Protein AF-A0A0W1GFB3-F1 (afdb_monomer)

Radius of gyration: 30.35 Å; Cα contacts (8 Å, |Δi|>4): 17; chains: 1; bounding box: 64×37×81 Å

Solvent-accessible surface area (backbone atoms only — not comparable to full-atom values): 5663 Å² total; per-residue (Å²): 134,86,80,84,78,52,72,69,62,53,56,75,65,42,87,44,75,64,49,45,51,51,44,50,59,76,71,47,95,59,55,71,68,61,46,50,53,50,48,54,53,49,51,52,51,51,52,50,52,51,53,51,52,51,51,50,52,53,52,50,53,55,52,50,52,55,50,52,52,50,51,54,53,49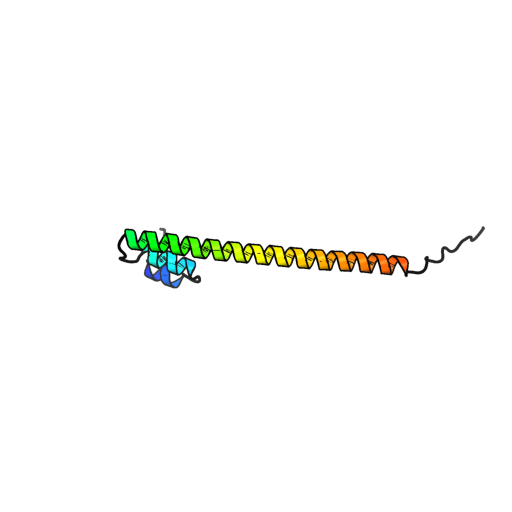,51,55,50,50,66,69,67,49,73,77,78,79,71,84,73,81,83,90,128

Secondary structure (DSSP, 8-state):
---PPPHHHHHHH--SHHHHHHHHHHHS---HHHHHHHHHHHHHHHHHHHHHHHHHHHHHHHHHHHHHHHHHHHHHHHHHHSPPP--------

pLDDT: mean 76.21, std 10.04, range [44.62, 88.69]

Foldseek 3Di:
DDDDDDLVNQCVVPPDPLSNLVSCLVPPPDDPVVSVVSVVVSVVVVVVVVVVVVVVVVVVVVVVVVVVVVVVVVVVVVVVVPDPDPDPPDDDD

Structure (mmCIF, N/CA/C/O backbone):
data_AF-A0A0W1GFB3-F1
#
_entry.id   AF-A0A0W1GFB3-F1
#
loop_
_atom_site.group_PDB
_atom_site.id
_atom_site.type_symbol
_atom_site.label_atom_id
_atom_site.label_alt_id
_atom_site.label_comp_id
_atom_site.label_asym_id
_atom_site.label_entity_id
_atom_site.label_seq_id
_atom_site.pdbx_PDB_ins_code
_atom_site.Cartn_x
_atom_site.Cartn_y
_atom_site.Cartn_z
_atom_site.occupancy
_atom_site.B_iso_or_equiv
_atom_site.auth_seq_id
_atom_site.auth_comp_id
_atom_site.auth_asym_id
_atom_site.auth_atom_id
_atom_site.pdbx_PDB_model_num
ATOM 1 N N . MET A 1 1 ? -13.048 29.128 9.974 1.00 49.97 1 MET A N 1
ATOM 2 C CA . MET A 1 1 ? -13.770 28.085 10.730 1.00 49.97 1 MET A CA 1
ATOM 3 C C . MET A 1 1 ? -13.478 26.760 10.047 1.00 49.97 1 MET A C 1
ATOM 5 O O . MET A 1 1 ? -13.910 26.591 8.914 1.00 49.97 1 MET A O 1
ATOM 9 N N . SER A 1 2 ? -12.671 25.888 10.654 1.00 58.97 2 SER A N 1
ATOM 10 C CA . SER A 1 2 ? -12.456 24.536 10.119 1.00 58.97 2 SER A CA 1
ATOM 11 C C . SER A 1 2 ? -13.716 23.719 10.375 1.00 58.97 2 SER A C 1
ATOM 13 O O . SER A 1 2 ? -14.193 23.673 11.504 1.00 58.97 2 SER A O 1
ATOM 15 N N . ARG A 1 3 ? -14.298 23.153 9.318 1.00 74.06 3 ARG A N 1
ATOM 16 C CA . ARG A 1 3 ? -15.495 22.314 9.404 1.00 74.06 3 ARG A CA 1
ATOM 17 C C . ARG A 1 3 ? -15.069 20.981 10.022 1.00 74.06 3 ARG A C 1
ATOM 19 O O . ARG A 1 3 ? -14.250 20.286 9.429 1.00 74.06 3 ARG A O 1
ATOM 26 N N . GLU A 1 4 ? -15.553 20.668 11.219 1.00 75.69 4 GLU A N 1
ATOM 27 C CA . GLU A 1 4 ? -15.325 19.355 11.824 1.00 75.69 4 GLU A CA 1
ATOM 28 C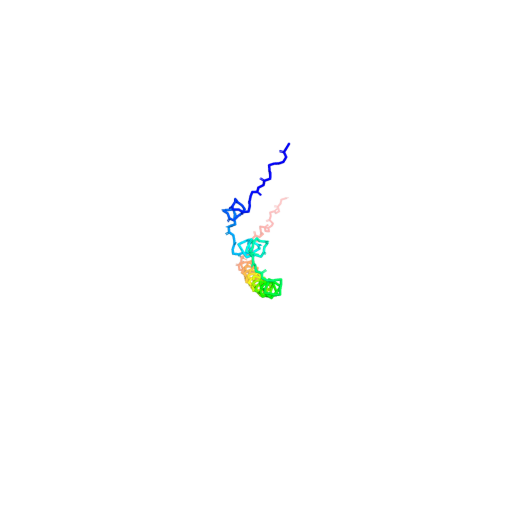 C . GLU A 1 4 ? -16.085 18.307 11.004 1.00 75.69 4 GLU A C 1
ATOM 30 O O . GLU A 1 4 ? -17.288 18.434 10.785 1.00 75.69 4 GLU A O 1
ATOM 35 N N . MET A 1 5 ? -15.353 17.324 10.487 1.00 76.25 5 MET A N 1
ATOM 36 C CA . MET A 1 5 ? -15.897 16.208 9.717 1.00 76.25 5 MET A CA 1
ATOM 37 C C . MET A 1 5 ? -16.382 15.127 10.681 1.00 76.25 5 MET A C 1
ATOM 39 O O . MET A 1 5 ? -15.682 14.778 11.634 1.00 76.25 5 MET A O 1
ATOM 43 N N . THR A 1 6 ? -17.574 14.592 10.436 1.00 82.31 6 THR A N 1
ATOM 44 C CA . THR A 1 6 ? -18.139 13.512 11.251 1.00 82.31 6 THR A CA 1
ATOM 45 C C . THR A 1 6 ? -17.495 12.162 10.917 1.00 82.31 6 THR A C 1
ATOM 47 O O . THR A 1 6 ? -16.939 11.962 9.835 1.00 82.31 6 THR A O 1
ATOM 50 N N . ALA A 1 7 ? -17.577 11.208 11.849 1.00 75.50 7 ALA A N 1
ATOM 51 C CA . ALA A 1 7 ? -17.072 9.850 11.640 1.00 75.50 7 ALA A CA 1
ATOM 52 C C . ALA A 1 7 ? -17.716 9.191 10.404 1.00 75.50 7 ALA A C 1
ATOM 54 O O . ALA A 1 7 ? -17.020 8.632 9.559 1.00 75.50 7 ALA A O 1
ATOM 55 N N . ASP A 1 8 ? -19.031 9.333 10.239 1.00 76.81 8 ASP A N 1
ATOM 56 C CA . ASP A 1 8 ? -19.752 8.738 9.113 1.00 76.81 8 ASP A CA 1
ATOM 57 C C . ASP A 1 8 ? -19.361 9.361 7.762 1.00 76.81 8 ASP A C 1
ATOM 59 O O . A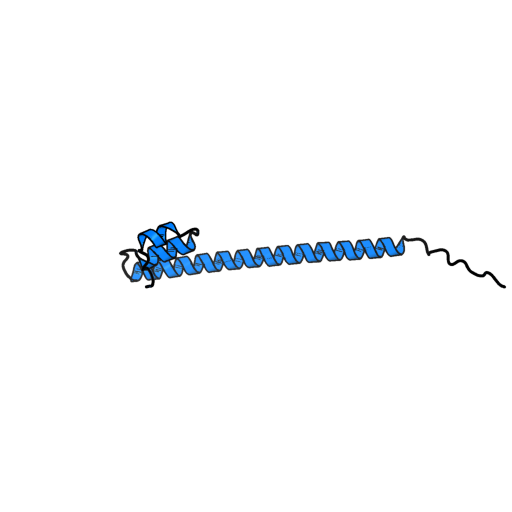SP A 1 8 ? -19.231 8.643 6.769 1.00 76.81 8 ASP A O 1
ATOM 63 N N . GLU A 1 9 ? -19.092 10.669 7.719 1.00 81.12 9 GLU A N 1
ATOM 64 C CA . GLU A 1 9 ? -18.551 11.334 6.524 1.00 81.12 9 GLU A CA 1
ATOM 65 C C . GLU A 1 9 ? -17.135 10.844 6.192 1.00 81.12 9 GLU A C 1
ATOM 67 O O . GLU A 1 9 ? -16.810 10.642 5.022 1.00 81.12 9 GLU A O 1
ATOM 72 N N . PHE A 1 10 ? -16.303 10.587 7.207 1.00 78.00 10 PHE A N 1
ATOM 73 C CA . PHE A 1 10 ? -14.973 10.011 7.010 1.00 78.00 10 PHE A CA 1
ATOM 74 C C . PHE A 1 10 ? -15.049 8.563 6.498 1.00 78.00 10 PHE A C 1
ATOM 76 O O . PHE A 1 10 ? -14.301 8.191 5.591 1.00 78.00 10 PHE A O 1
ATOM 83 N N . LYS A 1 11 ? -16.006 7.758 6.986 1.00 78.56 11 LYS A N 1
ATOM 84 C CA . LYS A 1 11 ? -16.254 6.396 6.479 1.00 78.56 11 LYS A CA 1
ATOM 85 C C . LYS A 1 11 ? -16.600 6.394 4.992 1.00 78.56 11 LYS A C 1
ATOM 87 O O . LYS A 1 11 ? -16.113 5.542 4.256 1.00 78.56 11 LYS A O 1
ATOM 92 N N . GLN A 1 12 ? -17.420 7.344 4.544 1.00 82.19 12 GLN A N 1
ATOM 93 C CA . GLN A 1 12 ? -17.822 7.462 3.137 1.00 82.19 12 GLN A CA 1
ATOM 94 C C . GLN A 1 12 ? -16.668 7.865 2.207 1.00 82.19 12 GLN A C 1
ATOM 96 O O . GLN A 1 12 ? -16.736 7.601 1.010 1.00 82.19 12 GLN A O 1
ATOM 101 N N . GLN A 1 13 ? -15.611 8.478 2.743 1.00 80.06 13 GLN A N 1
ATOM 102 C CA . GLN A 1 13 ? -14.410 8.856 1.991 1.00 80.06 13 GLN A CA 1
ATOM 103 C C . GLN A 1 13 ? -13.333 7.762 1.969 1.00 80.06 13 GLN A C 1
ATOM 105 O O . GLN A 1 13 ? -12.368 7.882 1.215 1.00 80.06 13 GLN A O 1
ATOM 110 N N . CYS A 1 14 ? -13.485 6.700 2.767 1.00 81.19 14 CYS A N 1
ATOM 111 C CA . CYS A 1 14 ? -12.557 5.572 2.777 1.00 81.19 14 CYS A CA 1
ATOM 112 C C . CYS A 1 14 ? -12.659 4.807 1.449 1.00 81.19 14 CYS A C 1
ATOM 114 O O . CYS A 1 14 ? -13.620 4.077 1.214 1.00 81.19 14 CYS A O 1
ATOM 116 N N . ASN A 1 15 ? -11.647 4.945 0.594 1.00 81.06 15 ASN A N 1
ATOM 117 C CA . ASN A 1 15 ? -11.581 4.291 -0.715 1.00 81.06 15 ASN A CA 1
ATOM 118 C C . ASN A 1 15 ? -10.677 3.055 -0.705 1.00 81.06 15 ASN A C 1
ATOM 120 O O . ASN A 1 15 ? -10.658 2.282 -1.664 1.00 81.06 15 ASN A O 1
ATOM 124 N N . SER A 1 16 ? -9.930 2.848 0.380 1.00 80.31 16 SER A N 1
ATOM 125 C CA . SER A 1 16 ? -9.074 1.684 0.563 1.00 80.31 16 SER A CA 1
ATOM 126 C C . SER A 1 16 ? -9.502 0.826 1.762 1.00 80.31 16 SER A C 1
ATOM 128 O O . SER A 1 16 ? -9.965 1.347 2.781 1.00 80.31 16 SER A O 1
ATOM 130 N N . PRO A 1 17 ? -9.267 -0.501 1.712 1.00 71.38 17 PRO A N 1
ATOM 131 C CA . PRO A 1 17 ? -9.450 -1.387 2.866 1.00 71.38 17 PRO A CA 1
ATOM 132 C C . PRO A 1 17 ? -8.651 -0.945 4.100 1.00 71.38 17 PRO A C 1
ATOM 134 O O . PRO A 1 17 ? -9.023 -1.253 5.228 1.00 71.38 17 PRO A O 1
ATOM 137 N N . MET A 1 18 ? -7.549 -0.222 3.882 1.00 73.12 18 MET A N 1
ATOM 138 C CA . MET A 1 18 ? -6.677 0.285 4.935 1.00 73.12 18 MET A CA 1
ATOM 139 C C . MET A 1 18 ? -7.316 1.457 5.683 1.00 73.12 18 MET A C 1
ATOM 141 O O . MET A 1 18 ? -7.333 1.457 6.911 1.00 73.12 18 MET A O 1
ATOM 145 N N . GLU A 1 19 ? -7.893 2.412 4.954 1.00 77.38 19 GLU A N 1
ATOM 146 C CA . GLU A 1 19 ? -8.650 3.529 5.531 1.00 77.38 19 GLU A CA 1
ATOM 147 C C . GLU A 1 19 ? -9.887 3.027 6.272 1.00 77.38 19 GLU A C 1
ATOM 149 O O . GLU A 1 19 ? -10.158 3.470 7.383 1.00 77.38 19 GLU A O 1
ATOM 154 N N . LEU A 1 20 ? -10.580 2.031 5.715 1.00 74.81 20 LEU A N 1
ATOM 155 C CA . LEU A 1 20 ? -11.737 1.408 6.356 1.00 74.81 20 LEU A CA 1
ATOM 156 C C . LEU A 1 20 ? -11.352 0.671 7.651 1.00 74.81 20 LEU A C 1
ATOM 158 O O . LEU A 1 20 ? -12.062 0.758 8.648 1.00 74.81 20 LEU A O 1
ATOM 162 N N . ALA A 1 21 ? -10.203 -0.010 7.677 1.00 74.62 21 ALA A N 1
ATOM 163 C CA . ALA A 1 21 ? -9.690 -0.644 8.891 1.00 74.62 21 ALA A CA 1
ATOM 164 C C . ALA A 1 21 ? -9.241 0.378 9.950 1.00 74.62 21 ALA A C 1
ATOM 166 O O . ALA A 1 21 ? -9.460 0.166 11.142 1.00 74.62 21 ALA A O 1
ATOM 167 N N . LEU A 1 22 ? -8.646 1.497 9.529 1.00 75.25 22 LEU A N 1
ATOM 168 C CA . LEU A 1 22 ? -8.319 2.632 10.398 1.00 75.25 22 LEU A CA 1
ATOM 169 C C . LEU A 1 22 ? -9.578 3.312 10.947 1.00 75.25 22 LEU A C 1
ATOM 171 O O . LEU A 1 22 ? -9.609 3.664 12.124 1.00 75.25 22 LEU A O 1
ATOM 175 N N . TYR A 1 23 ? -10.621 3.452 10.129 1.00 77.31 23 TYR A N 1
ATOM 176 C CA . TYR A 1 23 ? -11.928 3.952 10.542 1.00 77.31 23 TYR A CA 1
ATOM 177 C C . TYR A 1 23 ? -12.544 3.067 11.627 1.00 77.31 23 TYR A C 1
ATOM 179 O O . TYR A 1 23 ? -12.853 3.543 12.719 1.00 77.31 23 TYR A O 1
ATOM 187 N N . GLU A 1 24 ? -12.663 1.766 11.352 1.00 74.50 24 GLU A N 1
ATOM 188 C CA . GLU A 1 24 ? -13.188 0.797 12.312 1.00 74.50 24 GLU A CA 1
ATOM 189 C C . GLU A 1 24 ? -12.311 0.766 13.568 1.00 74.50 24 GLU A C 1
ATOM 191 O O . GLU A 1 24 ? -12.825 0.725 14.678 1.00 74.50 24 GLU A O 1
ATOM 196 N N . TYR A 1 25 ? -10.988 0.899 13.450 1.00 74.00 25 TYR A N 1
ATOM 197 C CA . TYR A 1 25 ? -10.133 1.068 14.620 1.00 74.00 25 TYR A CA 1
ATOM 198 C C . TYR A 1 25 ? -10.516 2.314 15.423 1.00 74.00 25 TYR A C 1
ATOM 200 O O . TYR A 1 25 ? -10.781 2.201 16.614 1.00 74.00 25 TYR A O 1
ATOM 208 N N . LEU A 1 26 ? -10.548 3.500 14.816 1.00 75.06 26 LEU A N 1
ATOM 209 C CA . LEU A 1 26 ? -10.747 4.766 15.526 1.00 75.06 26 LEU A CA 1
ATOM 210 C C . LEU A 1 26 ? -12.135 4.874 16.165 1.00 75.06 26 LEU A C 1
ATOM 212 O O . LEU A 1 26 ? -12.220 5.295 17.320 1.00 75.06 26 LEU A O 1
ATOM 216 N N . TYR A 1 27 ? -13.179 4.442 15.457 1.00 74.75 27 TYR A N 1
ATOM 217 C CA . TYR A 1 27 ? -14.571 4.741 15.799 1.00 74.75 27 TYR A CA 1
ATOM 218 C C . TYR A 1 27 ? -15.394 3.540 16.282 1.00 74.75 27 TYR A C 1
ATOM 220 O O . TYR A 1 27 ? -16.519 3.733 16.743 1.00 74.75 27 TYR A O 1
ATOM 228 N N . SER A 1 28 ? -14.875 2.309 16.231 1.00 72.25 28 SER A N 1
ATOM 229 C CA . SER A 1 28 ? -15.611 1.164 16.779 1.00 72.25 28 SER A CA 1
ATOM 230 C C . SER A 1 28 ? -15.597 1.141 18.310 1.00 72.25 28 SER A C 1
ATOM 232 O O . SER A 1 28 ? -14.595 1.440 18.968 1.00 72.25 28 SER A O 1
ATOM 234 N N . ALA A 1 29 ? -16.710 0.691 18.892 1.00 70.69 29 ALA A N 1
ATOM 235 C CA . ALA A 1 29 ? -16.845 0.398 20.318 1.00 70.69 29 ALA A CA 1
ATOM 236 C C . ALA A 1 29 ? -16.206 -0.959 20.687 1.00 70.69 29 ALA A C 1
ATOM 238 O O . ALA A 1 29 ? -16.801 -1.779 21.386 1.00 70.69 29 ALA A O 1
ATOM 239 N N . ILE A 1 30 ? -15.005 -1.234 20.174 1.00 71.50 30 ILE A N 1
ATOM 240 C CA . ILE A 1 30 ? -14.264 -2.465 20.454 1.00 71.50 30 ILE A CA 1
ATOM 241 C C . ILE A 1 30 ? -13.418 -2.263 21.713 1.00 71.50 30 ILE A C 1
ATOM 243 O O . ILE A 1 30 ? -12.800 -1.217 21.918 1.00 71.50 30 ILE A O 1
ATOM 247 N N . ASN A 1 31 ? -13.366 -3.292 22.561 1.00 80.62 31 ASN A N 1
ATOM 248 C CA . ASN A 1 31 ? -12.515 -3.293 23.747 1.00 80.62 31 ASN A CA 1
ATOM 249 C C . ASN A 1 31 ? -11.041 -2.984 23.368 1.00 80.62 31 ASN A C 1
ATOM 251 O O . ASN A 1 31 ? -10.563 -3.462 22.333 1.00 80.62 31 ASN A O 1
ATOM 255 N N . PRO A 1 32 ? -10.286 -2.244 24.205 1.00 78.50 32 PRO A N 1
ATOM 256 C CA . PRO A 1 32 ? -8.924 -1.810 23.878 1.00 78.50 32 PRO A CA 1
ATOM 257 C C . PRO A 1 32 ? -7.961 -2.944 23.490 1.00 78.50 32 PRO A C 1
ATOM 259 O O . PRO A 1 32 ? -7.141 -2.779 22.591 1.00 78.50 32 PRO A O 1
ATOM 262 N N . ASN A 1 33 ? -8.089 -4.118 24.113 1.00 77.50 33 ASN A N 1
ATOM 263 C CA . ASN A 1 33 ? -7.237 -5.278 23.837 1.00 77.50 33 ASN A CA 1
ATOM 264 C C . ASN A 1 33 ? -7.535 -5.886 22.460 1.00 77.50 33 ASN A C 1
ATOM 266 O O . ASN A 1 33 ? -6.624 -6.206 21.702 1.00 77.50 33 ASN A O 1
ATOM 270 N N . SER A 1 34 ? -8.813 -6.008 22.108 1.00 76.25 34 SER A N 1
ATOM 271 C CA . SER A 1 34 ? -9.247 -6.515 20.801 1.00 76.25 34 SER A CA 1
ATOM 272 C C . SER A 1 34 ? -8.864 -5.540 19.685 1.00 76.25 34 SER A C 1
ATOM 274 O O . SER A 1 34 ? -8.437 -5.946 18.606 1.00 76.25 34 SER A O 1
ATOM 276 N N . LYS A 1 35 ? -8.934 -4.243 19.989 1.00 77.12 35 LYS A N 1
ATOM 277 C CA . LYS A 1 35 ? -8.530 -3.142 19.121 1.00 77.12 35 LYS A CA 1
ATOM 278 C C . LYS A 1 35 ? -7.010 -3.144 18.858 1.00 77.12 35 LYS A C 1
ATOM 280 O O . LYS A 1 35 ? -6.593 -3.045 17.705 1.00 77.12 35 LYS A O 1
ATOM 285 N N . ALA A 1 36 ? -6.186 -3.376 19.883 1.00 77.94 36 ALA A N 1
ATOM 286 C CA . ALA A 1 36 ? -4.734 -3.544 19.739 1.00 77.94 36 ALA A CA 1
ATOM 287 C C . ALA A 1 36 ? -4.351 -4.793 18.919 1.00 77.94 36 ALA A C 1
ATOM 289 O O . ALA A 1 36 ? -3.497 -4.723 18.035 1.00 77.94 36 ALA A O 1
ATOM 290 N N . MET A 1 37 ? -5.025 -5.923 19.156 1.00 77.88 37 MET A N 1
ATOM 291 C CA . MET A 1 37 ? -4.821 -7.152 18.377 1.00 77.88 37 MET A CA 1
ATOM 292 C C . MET A 1 37 ? -5.196 -6.972 16.899 1.00 77.88 37 MET A C 1
ATOM 294 O O . MET A 1 37 ? -4.497 -7.470 16.016 1.00 77.88 37 MET A O 1
ATOM 298 N N . GLY A 1 38 ? -6.275 -6.233 16.622 1.00 75.38 38 GLY A N 1
ATOM 299 C CA . GLY A 1 38 ? -6.682 -5.874 15.264 1.00 75.38 38 GLY A CA 1
ATOM 300 C C . GLY A 1 38 ? -5.624 -5.047 14.532 1.00 75.38 38 GLY A C 1
ATOM 301 O O . GLY A 1 38 ? -5.295 -5.364 13.389 1.00 75.38 38 GLY A O 1
ATOM 302 N N . LEU A 1 39 ? -5.032 -4.048 15.199 1.00 77.69 39 LEU A N 1
ATOM 303 C CA . LEU A 1 39 ? -3.944 -3.252 14.620 1.00 77.69 39 LEU A CA 1
ATOM 304 C C . LEU A 1 39 ? -2.703 -4.071 14.310 1.00 77.69 39 LEU A C 1
ATOM 306 O O . LEU A 1 39 ? -2.151 -3.922 13.226 1.00 77.69 39 LEU A O 1
ATOM 310 N N . LEU A 1 40 ? -2.269 -4.928 15.234 1.00 83.00 40 LEU A N 1
ATOM 311 C CA . LEU A 1 40 ? -1.097 -5.776 15.011 1.00 83.00 40 LEU A CA 1
ATOM 312 C C . LEU A 1 40 ? -1.286 -6.647 13.767 1.00 83.00 40 LEU A C 1
ATOM 314 O O . LEU A 1 40 ? -0.401 -6.735 12.918 1.00 83.00 40 LEU A O 1
ATOM 318 N N . LYS A 1 41 ? -2.479 -7.227 13.614 1.00 79.94 41 LYS A N 1
ATOM 319 C CA . LYS A 1 41 ? -2.810 -8.054 12.454 1.00 79.94 41 LYS A CA 1
ATOM 320 C C . LYS A 1 41 ? -2.902 -7.242 11.161 1.00 79.94 41 LYS A C 1
ATOM 322 O O . LYS A 1 41 ? -2.441 -7.705 10.119 1.00 79.94 41 LYS A O 1
ATOM 327 N N . LEU A 1 42 ? -3.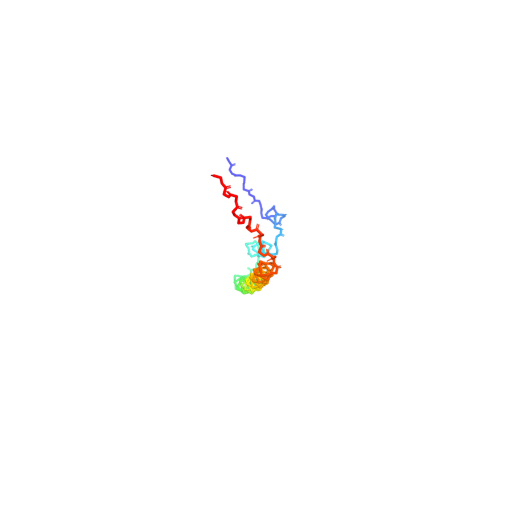461 -6.031 11.216 1.00 78.75 42 LEU A N 1
ATOM 328 C CA . LEU A 1 42 ? -3.480 -5.113 10.076 1.00 78.75 42 LEU A CA 1
ATOM 329 C C . LEU A 1 42 ? -2.051 -4.738 9.663 1.00 78.75 42 LEU A C 1
ATOM 331 O O . LEU A 1 42 ? -1.708 -4.828 8.489 1.00 78.75 42 LEU A O 1
ATOM 335 N N . GLN A 1 43 ? -1.202 -4.388 10.626 1.00 82.44 43 GLN A N 1
ATOM 336 C CA . GLN A 1 43 ? 0.193 -4.033 10.398 1.00 82.44 43 GLN A CA 1
ATOM 337 C C . GLN A 1 43 ? 0.976 -5.187 9.758 1.00 82.44 43 GLN A C 1
ATOM 339 O O . GLN A 1 43 ? 1.705 -4.960 8.793 1.00 82.44 43 GLN A O 1
ATOM 344 N N . GLU A 1 44 ? 0.791 -6.427 10.224 1.00 85.44 44 GLU A N 1
ATOM 345 C CA . GLU A 1 44 ? 1.391 -7.608 9.587 1.00 85.44 44 GLU A CA 1
ATOM 346 C C . GLU A 1 44 ? 0.942 -7.782 8.133 1.00 85.44 44 GLU A C 1
ATOM 348 O O . GLU A 1 44 ? 1.766 -8.072 7.262 1.00 85.44 44 GLU A O 1
ATOM 353 N N . LEU A 1 45 ? -0.354 -7.613 7.850 1.00 82.06 45 LEU A N 1
ATOM 354 C CA . LEU A 1 45 ? -0.889 -7.736 6.493 1.00 82.06 45 LEU A CA 1
ATOM 355 C C . LEU A 1 45 ? -0.318 -6.663 5.563 1.00 82.06 45 LEU A C 1
ATOM 357 O O . LEU A 1 45 ? 0.097 -6.981 4.449 1.00 82.06 45 LEU A O 1
ATOM 361 N N . LEU A 1 46 ? -0.242 -5.417 6.033 1.00 82.81 46 LEU A N 1
ATOM 362 C CA . LEU A 1 46 ? 0.344 -4.308 5.281 1.00 82.81 46 LEU A CA 1
ATOM 363 C C . LEU A 1 46 ? 1.825 -4.530 5.004 1.00 82.81 46 LEU A C 1
ATOM 365 O O . LEU A 1 46 ? 2.279 -4.349 3.876 1.00 82.81 46 LEU A O 1
ATOM 369 N N . PHE A 1 47 ? 2.565 -4.997 6.005 1.00 87.62 47 PHE A N 1
ATOM 370 C CA . PHE A 1 47 ? 3.979 -5.297 5.849 1.00 87.62 47 PHE A CA 1
ATOM 371 C C . PHE A 1 47 ? 4.214 -6.403 4.810 1.00 87.62 47 PHE A C 1
ATOM 373 O O . PHE A 1 47 ? 5.095 -6.280 3.958 1.00 87.62 47 PHE A O 1
ATOM 380 N N . ARG A 1 48 ? 3.387 -7.456 4.815 1.00 85.44 48 ARG A N 1
ATOM 381 C CA . ARG A 1 48 ? 3.438 -8.522 3.799 1.00 85.44 48 ARG A CA 1
ATOM 382 C C . ARG A 1 48 ? 3.098 -8.004 2.404 1.00 85.44 48 ARG A C 1
ATOM 384 O O . ARG A 1 48 ? 3.817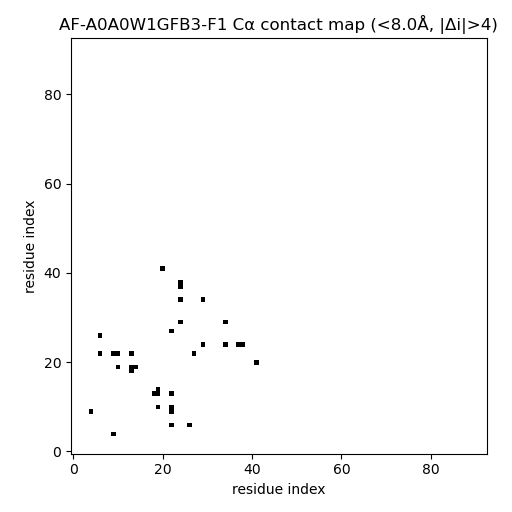 -8.319 1.459 1.00 85.44 48 ARG A O 1
ATOM 391 N N . ALA A 1 49 ? 2.041 -7.203 2.276 1.00 82.31 49 ALA A N 1
ATOM 392 C CA . ALA A 1 49 ? 1.646 -6.611 1.001 1.00 82.31 49 ALA A CA 1
ATOM 393 C C . ALA A 1 49 ? 2.762 -5.725 0.426 1.00 82.31 49 ALA A C 1
ATOM 395 O O . ALA A 1 49 ? 3.080 -5.816 -0.758 1.00 82.31 49 ALA A O 1
ATOM 396 N N . GLN A 1 50 ? 3.416 -4.930 1.276 1.00 84.56 50 GLN A N 1
ATOM 397 C CA . GLN A 1 50 ? 4.517 -4.070 0.858 1.00 84.56 50 GLN A CA 1
ATOM 398 C C . GLN A 1 50 ? 5.773 -4.857 0.470 1.00 84.56 50 GLN A C 1
ATOM 400 O O . GLN A 1 50 ? 6.420 -4.523 -0.522 1.00 84.56 50 GLN A O 1
ATOM 405 N N . GLN A 1 51 ? 6.108 -5.929 1.195 1.00 88.69 51 GLN A N 1
ATOM 406 C CA . GLN A 1 51 ? 7.190 -6.823 0.774 1.00 88.69 51 GLN A CA 1
ATOM 407 C C . GLN A 1 51 ? 6.916 -7.434 -0.599 1.00 88.69 51 GLN A C 1
ATOM 409 O O . GLN A 1 51 ? 7.826 -7.514 -1.421 1.00 88.69 51 GLN A O 1
ATOM 414 N N . GLU A 1 52 ? 5.682 -7.861 -0.855 1.00 85.69 52 GLU A N 1
ATOM 415 C CA . GLU A 1 52 ? 5.324 -8.470 -2.132 1.00 85.69 52 GLU A CA 1
ATOM 416 C C . GLU A 1 52 ? 5.365 -7.457 -3.282 1.00 85.69 52 GLU A C 1
ATOM 418 O O . GLU A 1 52 ? 5.941 -7.748 -4.329 1.00 85.69 52 GLU A O 1
ATOM 423 N N . ALA A 1 53 ? 4.870 -6.236 -3.063 1.00 81.38 53 ALA A N 1
ATOM 424 C CA . ALA A 1 53 ? 5.002 -5.144 -4.026 1.00 81.38 53 ALA A CA 1
ATOM 425 C C . ALA A 1 53 ? 6.478 -4.851 -4.355 1.00 81.38 53 ALA A C 1
ATOM 427 O O . ALA A 1 53 ? 6.853 -4.777 -5.524 1.00 81.38 53 ALA A O 1
ATOM 428 N N . ASN A 1 54 ? 7.346 -4.788 -3.340 1.00 82.50 54 ASN A N 1
ATOM 429 C CA . ASN A 1 54 ? 8.781 -4.569 -3.542 1.00 82.50 54 ASN A CA 1
ATOM 430 C C . ASN A 1 54 ? 9.450 -5.706 -4.328 1.00 82.50 54 ASN A C 1
ATOM 432 O O . ASN A 1 54 ? 10.319 -5.454 -5.163 1.00 82.50 54 ASN A O 1
ATOM 436 N N . LYS A 1 55 ? 9.049 -6.964 -4.103 1.00 87.62 55 LYS A N 1
ATOM 437 C CA . LYS A 1 55 ? 9.539 -8.088 -4.916 1.00 87.62 55 LYS A CA 1
ATOM 438 C C . LYS A 1 55 ? 9.134 -7.934 -6.376 1.00 87.62 55 LYS A C 1
ATOM 440 O O . LYS A 1 55 ? 9.967 -8.172 -7.246 1.00 87.62 55 LYS A O 1
ATOM 445 N N . GLN A 1 56 ? 7.891 -7.541 -6.650 1.00 82.94 56 GLN A N 1
ATOM 446 C CA . GLN A 1 56 ? 7.416 -7.357 -8.023 1.00 82.94 56 GLN A CA 1
ATOM 447 C C . GLN A 1 56 ? 8.182 -6.245 -8.742 1.00 82.94 56 GLN A C 1
ATOM 449 O O . GLN A 1 56 ? 8.656 -6.478 -9.851 1.00 82.94 56 GLN A O 1
ATOM 454 N N . ILE A 1 57 ? 8.419 -5.114 -8.072 1.00 82.31 57 ILE A N 1
ATOM 455 C CA . ILE A 1 57 ? 9.243 -4.015 -8.601 1.00 82.31 57 ILE A CA 1
ATOM 456 C C . ILE A 1 57 ? 10.654 -4.509 -8.945 1.00 82.31 57 ILE A C 1
ATOM 458 O O . ILE A 1 57 ? 11.154 -4.257 -10.039 1.00 82.31 57 ILE A O 1
ATOM 462 N N . ASN A 1 58 ? 11.288 -5.278 -8.054 1.00 78.81 58 ASN A N 1
ATOM 463 C CA . ASN A 1 58 ? 12.626 -5.822 -8.304 1.00 78.81 58 ASN A CA 1
ATOM 464 C C . ASN A 1 58 ? 12.646 -6.820 -9.474 1.00 78.81 58 ASN A C 1
ATOM 466 O O . ASN A 1 58 ? 13.604 -6.861 -10.247 1.00 78.81 58 ASN A O 1
ATOM 470 N N . VAL A 1 59 ? 11.593 -7.627 -9.626 1.00 82.88 59 VAL A N 1
ATOM 471 C CA . VAL A 1 59 ? 11.450 -8.554 -10.757 1.00 82.88 59 VAL A CA 1
ATOM 472 C C . VAL A 1 59 ? 11.249 -7.796 -12.069 1.00 82.88 59 VAL A C 1
ATOM 474 O O . VAL A 1 59 ? 11.812 -8.197 -13.088 1.00 82.88 59 VAL A O 1
ATOM 477 N N . GLU A 1 60 ? 10.472 -6.716 -12.070 1.00 78.38 60 GLU A N 1
ATOM 478 C CA . GLU A 1 60 ? 10.287 -5.860 -13.243 1.00 78.38 60 GLU A CA 1
ATOM 479 C C . GLU A 1 60 ? 11.577 -5.142 -13.631 1.00 78.38 60 GLU A C 1
ATOM 481 O O . GLU A 1 60 ? 11.980 -5.242 -14.790 1.00 78.38 60 GLU A O 1
ATOM 486 N N . ALA A 1 61 ? 12.291 -4.555 -12.668 1.00 77.81 61 ALA A N 1
ATOM 487 C CA . ALA A 1 61 ? 13.594 -3.934 -12.899 1.00 77.81 61 ALA A CA 1
ATOM 488 C C . ALA A 1 61 ? 14.598 -4.929 -13.510 1.00 77.81 61 ALA A C 1
ATOM 490 O O . ALA A 1 61 ? 15.235 -4.642 -14.522 1.00 77.81 61 ALA A O 1
ATOM 491 N 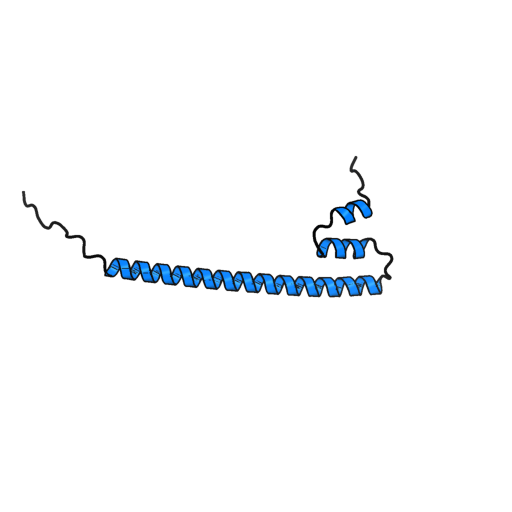N . ALA A 1 62 ? 14.668 -6.155 -12.979 1.00 79.56 62 ALA A N 1
ATOM 492 C CA . ALA A 1 62 ? 15.526 -7.206 -13.531 1.00 79.56 62 ALA A CA 1
ATOM 493 C C . ALA A 1 62 ? 15.092 -7.663 -14.939 1.00 79.56 62 ALA A C 1
ATOM 495 O O . ALA A 1 62 ? 15.915 -8.085 -15.758 1.00 79.56 62 ALA A O 1
ATOM 496 N N . ARG A 1 63 ? 13.790 -7.620 -15.251 1.00 81.12 63 ARG A N 1
ATOM 497 C CA . ARG A 1 63 ? 13.281 -7.910 -16.602 1.00 81.12 63 ARG A CA 1
ATOM 498 C C . ARG A 1 63 ? 13.633 -6.797 -17.582 1.00 81.12 63 ARG A C 1
ATOM 500 O O . ARG A 1 63 ? 13.966 -7.114 -18.725 1.00 81.12 63 ARG A O 1
ATOM 507 N N . GLU A 1 64 ? 13.557 -5.538 -17.167 1.00 81.56 64 GLU A N 1
ATOM 508 C CA . GLU A 1 64 ? 13.969 -4.394 -17.983 1.00 81.56 64 GLU A CA 1
ATOM 509 C C . GLU A 1 64 ? 15.470 -4.407 -18.260 1.00 81.56 64 GLU A C 1
ATOM 511 O O . GLU A 1 64 ? 15.860 -4.326 -19.423 1.00 81.56 64 GLU A O 1
ATOM 516 N N . GLU A 1 65 ? 16.302 -4.653 -17.247 1.00 84.56 65 GLU A N 1
ATOM 517 C CA . GLU A 1 65 ? 17.756 -4.764 -17.408 1.00 84.56 65 GLU A CA 1
ATOM 518 C C . GLU A 1 65 ? 18.127 -5.837 -18.448 1.00 84.56 65 GLU A C 1
ATOM 520 O O . GLU A 1 65 ? 18.902 -5.596 -19.377 1.00 84.56 65 GLU A O 1
ATOM 525 N N . ARG A 1 66 ? 17.485 -7.014 -18.384 1.00 83.69 66 ARG A N 1
ATOM 526 C CA . ARG A 1 66 ? 17.685 -8.086 -19.377 1.00 83.69 66 ARG A CA 1
ATOM 527 C C . ARG A 1 66 ? 17.213 -7.703 -20.779 1.00 83.69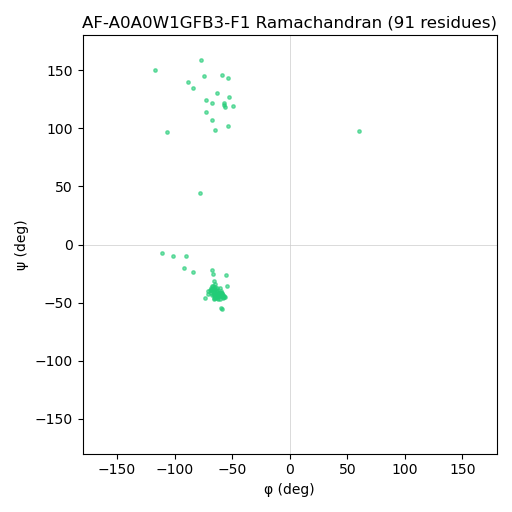 66 ARG A C 1
ATOM 529 O O . ARG A 1 66 ? 17.784 -8.181 -21.764 1.00 83.69 66 ARG A O 1
ATOM 536 N N . LYS A 1 67 ? 16.150 -6.902 -20.908 1.00 84.94 67 LYS A N 1
ATOM 537 C CA . LYS A 1 67 ? 15.704 -6.387 -22.214 1.00 84.94 67 LYS A CA 1
ATOM 538 C C . LYS A 1 67 ? 16.730 -5.404 -22.771 1.00 84.94 67 LYS A C 1
ATOM 540 O O . LYS A 1 67 ? 17.081 -5.512 -23.946 1.00 84.94 67 LYS A O 1
ATOM 545 N N . GLU A 1 68 ? 17.245 -4.510 -21.935 1.00 85.12 68 GLU A N 1
ATOM 546 C CA . GLU A 1 68 ? 18.241 -3.520 -22.331 1.00 85.12 68 GLU A CA 1
ATOM 547 C C . GLU A 1 68 ? 19.564 -4.182 -22.748 1.00 85.12 68 GLU A C 1
ATOM 549 O O . GLU A 1 68 ? 20.126 -3.854 -23.795 1.00 85.12 68 GLU A O 1
ATOM 554 N N . GLU A 1 69 ? 20.024 -5.196 -22.011 1.00 86.88 69 GLU A N 1
ATOM 555 C CA . GLU A 1 69 ? 21.224 -5.962 -22.360 1.00 86.88 69 GLU A CA 1
ATOM 556 C C . GLU A 1 69 ? 21.078 -6.669 -23.721 1.00 86.88 69 GLU A C 1
ATOM 558 O O . GLU A 1 69 ? 21.989 -6.640 -24.559 1.00 86.88 69 GLU A O 1
ATOM 563 N N . ARG A 1 70 ? 19.904 -7.258 -23.993 1.00 86.62 70 ARG A N 1
ATOM 564 C CA . ARG A 1 70 ? 19.601 -7.880 -25.293 1.00 86.62 70 ARG A CA 1
ATOM 565 C C . ARG A 1 70 ? 19.620 -6.863 -26.431 1.00 86.62 70 ARG A C 1
ATOM 567 O O . ARG A 1 70 ? 20.221 -7.145 -27.468 1.00 86.62 70 ARG A O 1
ATOM 574 N N . LEU A 1 71 ? 19.018 -5.690 -26.233 1.00 87.94 71 LEU A N 1
ATOM 575 C CA . LEU A 1 71 ? 19.037 -4.585 -27.196 1.00 87.94 71 LEU A CA 1
ATOM 576 C C . LEU A 1 71 ? 20.466 -4.107 -27.475 1.00 87.94 71 LEU A C 1
ATOM 578 O O . LEU A 1 71 ? 20.868 -4.025 -28.636 1.00 87.94 71 LEU A O 1
ATOM 582 N N . ARG A 1 72 ? 21.280 -3.899 -26.433 1.00 88.12 72 ARG A N 1
ATOM 583 C CA . ARG A 1 72 ? 22.701 -3.534 -26.579 1.00 88.12 72 ARG A CA 1
ATOM 584 C C . ARG A 1 72 ? 23.479 -4.589 -27.368 1.00 88.12 72 ARG A C 1
ATOM 586 O O . ARG A 1 72 ? 24.268 -4.247 -28.250 1.00 88.12 72 ARG A O 1
ATOM 593 N N . LYS A 1 73 ? 23.250 -5.878 -27.099 1.00 86.50 73 LYS A N 1
ATOM 594 C CA . LYS A 1 73 ? 23.895 -6.985 -27.825 1.00 86.50 73 LYS A CA 1
ATOM 595 C C . LYS A 1 73 ? 23.454 -7.053 -29.291 1.00 86.50 73 LYS A C 1
ATOM 597 O O . LYS A 1 73 ? 24.284 -7.322 -30.158 1.00 86.50 73 LYS A O 1
ATOM 602 N N . MET A 1 74 ? 22.180 -6.782 -29.573 1.00 86.12 74 MET A N 1
ATOM 603 C CA . MET A 1 74 ? 21.644 -6.703 -30.933 1.00 86.12 74 MET A CA 1
ATOM 604 C C . MET A 1 74 ? 22.252 -5.531 -31.712 1.00 86.12 74 MET A C 1
ATOM 606 O O . MET A 1 74 ? 22.743 -5.745 -32.817 1.00 86.12 74 MET A O 1
ATOM 610 N N . MET A 1 75 ? 22.324 -4.335 -31.116 1.00 85.31 75 MET A N 1
ATOM 611 C CA . MET A 1 75 ? 22.968 -3.173 -31.744 1.00 85.31 75 MET A CA 1
ATOM 612 C C . MET A 1 75 ? 24.453 -3.418 -32.033 1.00 85.31 75 MET A C 1
ATOM 614 O O . MET A 1 75 ? 24.930 -3.097 -33.119 1.00 85.31 75 MET A O 1
ATOM 618 N N . ARG A 1 76 ? 25.191 -4.044 -31.102 1.00 84.12 76 ARG A N 1
ATOM 619 C CA . ARG A 1 76 ? 26.599 -4.423 -31.333 1.00 84.12 76 ARG A CA 1
ATOM 620 C C . ARG A 1 76 ? 26.752 -5.374 -32.521 1.00 84.12 76 ARG A C 1
ATOM 622 O O . ARG A 1 76 ? 27.664 -5.188 -33.317 1.00 84.12 76 ARG A O 1
ATOM 629 N N . ARG A 1 77 ? 25.859 -6.360 -32.661 1.00 82.81 77 ARG A N 1
ATOM 630 C CA . ARG A 1 77 ? 25.854 -7.276 -33.814 1.00 82.81 77 ARG A CA 1
ATOM 631 C C . ARG A 1 77 ? 25.516 -6.558 -35.117 1.00 82.81 77 ARG A C 1
ATOM 633 O O . ARG A 1 77 ? 26.205 -6.775 -36.102 1.00 82.81 77 ARG A O 1
ATOM 640 N N . MET A 1 78 ? 24.521 -5.672 -35.123 1.00 78.75 78 MET A N 1
ATOM 641 C CA . MET A 1 78 ? 24.196 -4.872 -36.311 1.00 78.75 78 MET A CA 1
ATOM 642 C C . MET A 1 78 ? 25.373 -3.998 -36.753 1.00 78.75 78 MET A C 1
ATOM 644 O O . MET A 1 78 ? 25.670 -3.945 -37.939 1.00 78.75 78 MET A O 1
ATOM 648 N N . LYS A 1 79 ? 26.107 -3.396 -35.810 1.00 76.25 79 LYS A N 1
ATOM 649 C CA . LYS A 1 79 ? 27.300 -2.590 -36.112 1.00 76.25 79 LYS A CA 1
ATOM 650 C C . LYS A 1 79 ? 28.471 -3.411 -36.675 1.00 76.25 79 LYS A C 1
ATOM 652 O O . LYS A 1 79 ? 29.305 -2.857 -37.372 1.00 76.25 79 LYS A O 1
ATOM 657 N N . GLN A 1 80 ? 28.536 -4.710 -36.375 1.00 72.88 80 GLN A N 1
ATOM 658 C CA . GLN A 1 80 ? 29.537 -5.631 -36.935 1.00 72.88 80 GLN A CA 1
ATOM 659 C C . GLN A 1 80 ? 29.145 -6.188 -38.310 1.00 72.88 80 GLN A C 1
ATOM 661 O O . GLN A 1 80 ? 30.015 -6.624 -39.053 1.00 72.88 80 GLN A O 1
ATOM 666 N N . ILE A 1 81 ? 27.848 -6.216 -38.626 1.00 70.06 81 ILE A N 1
ATOM 667 C CA . ILE A 1 81 ? 27.317 -6.697 -39.912 1.00 70.06 81 ILE A CA 1
ATOM 668 C C . ILE A 1 81 ? 27.178 -5.540 -40.915 1.00 70.06 81 ILE A C 1
ATOM 670 O O . ILE A 1 81 ? 27.124 -5.780 -42.119 1.00 70.06 81 ILE A O 1
ATOM 674 N N . ALA A 1 82 ? 27.136 -4.290 -40.438 1.00 60.97 82 ALA A N 1
ATOM 675 C CA . ALA A 1 82 ? 27.212 -3.115 -41.292 1.00 60.97 82 ALA A CA 1
ATOM 676 C C . ALA A 1 82 ? 28.512 -3.181 -42.119 1.00 60.97 82 ALA A C 1
ATOM 678 O O . ALA A 1 82 ? 29.590 -3.285 -41.523 1.00 60.97 82 ALA A O 1
ATOM 679 N N . PRO A 1 83 ? 28.433 -3.168 -43.463 1.00 62.12 83 PRO A N 1
ATOM 680 C CA . PRO A 1 83 ? 29.632 -3.122 -44.285 1.00 62.12 83 PRO A CA 1
ATOM 681 C C . PRO A 1 83 ? 30.412 -1.852 -43.921 1.00 62.12 83 PRO A C 1
ATOM 683 O O . PRO A 1 83 ? 29.780 -0.847 -43.575 1.00 62.12 83 PRO A O 1
ATOM 686 N N . PRO A 1 84 ? 31.757 -1.877 -43.957 1.00 60.59 84 PRO A N 1
ATOM 687 C CA . PRO A 1 84 ? 32.521 -0.649 -43.814 1.00 60.59 84 PRO A CA 1
ATOM 688 C C . PRO A 1 84 ? 31.968 0.340 -44.839 1.00 60.59 84 PRO A C 1
ATOM 690 O O . PRO A 1 84 ? 31.822 -0.012 -46.012 1.00 60.59 84 PRO A O 1
ATOM 693 N N . GLU A 1 85 ? 31.587 1.538 -44.388 1.00 62.25 85 GLU A N 1
ATOM 694 C CA . GLU A 1 85 ? 31.357 2.641 -45.312 1.00 62.25 85 GLU A CA 1
ATOM 695 C C . GLU A 1 85 ? 32.586 2.683 -46.216 1.00 62.25 85 GLU A C 1
ATOM 697 O O . GLU A 1 85 ? 33.716 2.765 -45.726 1.00 62.25 85 GLU A O 1
ATOM 702 N N . ASN A 1 86 ? 32.371 2.503 -47.521 1.00 52.03 86 ASN A N 1
ATOM 703 C CA . ASN A 1 86 ? 33.404 2.734 -48.512 1.00 52.03 86 ASN A CA 1
ATOM 704 C C . ASN A 1 86 ? 33.901 4.157 -48.266 1.00 52.03 86 ASN A C 1
ATOM 706 O O . ASN A 1 86 ? 33.226 5.114 -48.638 1.00 52.03 86 ASN A O 1
ATOM 710 N N . ASN A 1 87 ? 35.059 4.286 -47.621 1.00 57.66 87 ASN A N 1
ATOM 711 C CA . ASN A 1 87 ? 35.862 5.486 -47.722 1.00 57.66 87 ASN A CA 1
ATOM 712 C C . ASN A 1 87 ? 36.116 5.673 -49.220 1.00 57.66 87 ASN A C 1
ATOM 714 O O . ASN A 1 87 ? 36.738 4.788 -49.820 1.00 57.66 87 ASN A O 1
ATOM 718 N N . PRO A 1 88 ? 35.675 6.772 -49.852 1.00 52.97 88 PRO A N 1
ATOM 719 C CA . PRO A 1 88 ? 36.321 7.181 -51.079 1.00 52.97 88 PRO A CA 1
ATOM 720 C C . PRO A 1 88 ? 37.757 7.558 -50.691 1.00 52.97 88 PRO A C 1
ATOM 722 O O . PRO A 1 88 ? 38.010 8.622 -50.128 1.00 52.97 88 PRO A O 1
ATOM 725 N N . SER A 1 89 ? 38.681 6.618 -50.900 1.00 54.97 89 SER A N 1
ATOM 726 C CA . SER A 1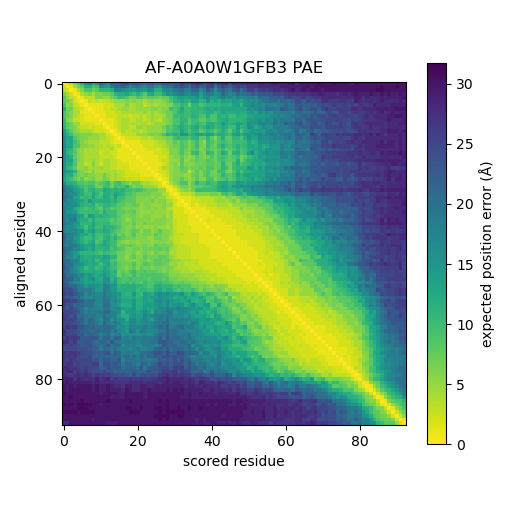 89 ? 40.102 6.920 -51.017 1.00 54.97 89 SER A CA 1
ATOM 727 C C . SER A 1 89 ? 40.278 7.802 -52.249 1.00 54.97 89 SER A C 1
ATOM 729 O O . SER A 1 89 ? 39.763 7.462 -53.310 1.00 54.97 89 SER A O 1
ATOM 731 N N . GLU A 1 90 ? 41.003 8.900 -52.056 1.00 52.53 90 GLU A N 1
ATOM 732 C CA . GLU A 1 90 ? 41.807 9.598 -53.064 1.00 52.53 90 GLU A CA 1
ATOM 733 C C . GLU A 1 90 ? 41.064 10.136 -54.297 1.00 52.53 90 GLU A C 1
ATOM 735 O O . GLU A 1 90 ? 40.864 9.463 -55.305 1.00 52.53 90 GLU A O 1
ATOM 740 N N . GLY A 1 91 ? 40.747 11.429 -54.235 1.00 44.62 91 GLY A N 1
ATOM 741 C CA . GLY A 1 91 ? 40.879 12.301 -55.395 1.00 44.62 91 GLY A CA 1
ATOM 742 C C . GLY A 1 91 ? 42.083 13.205 -55.160 1.00 44.62 91 GLY A C 1
ATOM 743 O O . GLY A 1 91 ?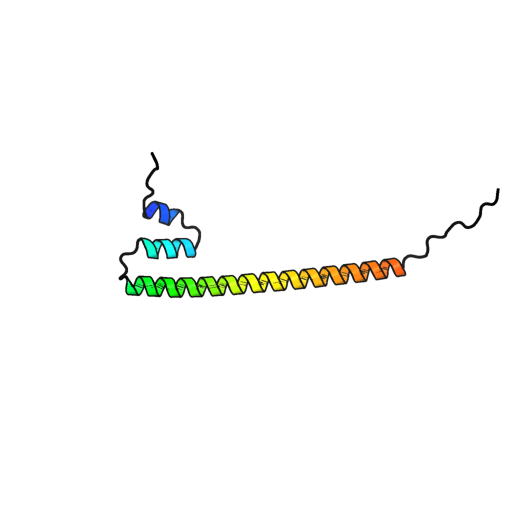 41.959 14.182 -54.425 1.00 44.62 91 GLY A O 1
ATOM 744 N N . ASP A 1 92 ? 43.232 12.823 -55.716 1.00 53.22 92 ASP A N 1
ATOM 745 C CA . ASP A 1 92 ? 44.346 13.734 -55.982 1.00 53.22 92 ASP A CA 1
ATOM 746 C C . ASP A 1 92 ? 43.850 14.877 -56.882 1.00 53.22 92 ASP A C 1
ATOM 748 O O . ASP A 1 92 ? 43.431 14.605 -58.007 1.00 53.22 92 ASP A O 1
ATOM 752 N N . GLU A 1 93 ? 43.935 16.123 -56.410 1.00 49.94 93 GLU A N 1
ATOM 753 C CA . GLU A 1 93 ? 44.219 17.321 -57.224 1.00 49.94 93 GLU A CA 1
ATOM 754 C C . GLU A 1 93 ? 45.061 18.318 -56.415 1.00 49.94 93 GLU A C 1
ATOM 756 O O . GLU A 1 93 ? 44.693 18.619 -55.254 1.00 49.94 93 GLU A O 1
#

Sequence (93 aa):
MSREMTADEFKQQCNSPMELALYEYLYSAINPNSKAMGLLKLQELLFRAQQEANKQINVEAAREERKEERLRKMMRRMKQIAPPENNPSEGDE

Mean predicted aligned error: 14.81 Å